Protein AF-A0A965Z737-F1 (afdb_monomer_lite)

Radius of gyration: 14.02 Å; chains: 1; bounding box: 37×22×34 Å

Secondary structure (DSSP, 8-state):
-PPPSSPPPHHHHHT---HHHHHHHHHHHHHHHS-BTTBBPPPHHHHHHHHHHHHHHHHTHHHHGGGHHHHHHHHHHHHHH-TTBTHHHHHHHHHHHHHHHHT-SSHHHHHHHHHHHHHHHHHHHHHHHHTT--

Sequence (134 aa):
MAYPQEHLNPEWIRKGINNDAVEWARSFGEFLSTQQDRKKPLTTSQIRKFFGELKRTQADVEKHLQNLPMLKAQLAYAVGRDNNTCITFFNDELSKGIDVVVSANTDLESVKYFKNFVKIVESVVAFHKFYGGK

pLDDT: mean 94.89, std 4.29, range [74.75, 98.19]

Structure (mmCIF, N/CA/C/O backbone):
data_AF-A0A965Z737-F1
#
_entry.id   AF-A0A965Z737-F1
#
loop_
_atom_site.group_PDB
_atom_site.id
_atom_site.type_symbol
_atom_site.label_atom_id
_atom_site.label_alt_id
_atom_site.label_comp_id
_atom_site.label_asym_id
_atom_site.label_entity_id
_atom_site.label_seq_id
_atom_site.pdbx_PDB_ins_code
_atom_site.Cartn_x
_atom_site.Cartn_y
_atom_site.Cartn_z
_atom_site.occupancy
_atom_site.B_iso_or_equiv
_atom_site.auth_seq_id
_atom_site.auth_comp_id
_atom_site.auth_asym_id
_atom_site.auth_atom_id
_atom_site.pdbx_PDB_model_num
ATOM 1 N N . MET A 1 1 ? -18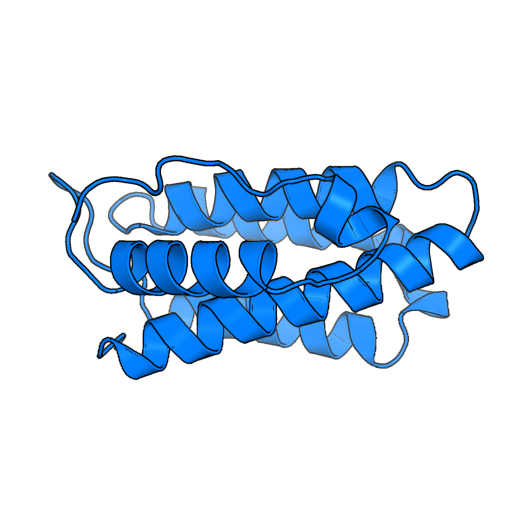.594 -1.423 8.574 1.00 75.88 1 MET A N 1
ATOM 2 C CA . MET A 1 1 ? -18.777 -1.307 7.109 1.00 75.88 1 MET A CA 1
ATOM 3 C C . MET A 1 1 ? -18.481 -2.679 6.526 1.00 75.88 1 MET A C 1
ATOM 5 O O . MET A 1 1 ? -17.644 -3.362 7.097 1.00 75.88 1 MET A O 1
ATOM 9 N N . ALA A 1 2 ? -19.155 -3.134 5.471 1.00 77.31 2 ALA A N 1
ATOM 10 C CA . ALA A 1 2 ? -18.744 -4.396 4.849 1.00 77.31 2 ALA A CA 1
ATOM 11 C C . ALA A 1 2 ? -17.363 -4.225 4.194 1.00 77.31 2 ALA A C 1
ATOM 13 O O . ALA A 1 2 ? -17.024 -3.124 3.755 1.00 77.31 2 ALA A O 1
ATOM 14 N N . TYR A 1 3 ? -16.569 -5.297 4.139 1.00 83.75 3 TYR A N 1
ATOM 15 C CA . TYR A 1 3 ? -15.359 -5.303 3.315 1.00 83.75 3 TYR A CA 1
ATOM 16 C C . TYR A 1 3 ? -15.743 -4.964 1.857 1.00 83.75 3 TYR A C 1
ATOM 18 O O . TYR A 1 3 ? -16.844 -5.346 1.438 1.00 83.75 3 TYR A O 1
ATOM 26 N N . PRO A 1 4 ? -14.904 -4.237 1.090 1.00 82.50 4 PRO A N 1
ATOM 27 C CA . PRO A 1 4 ? -15.189 -3.970 -0.318 1.00 82.50 4 PRO A CA 1
ATOM 28 C C . PRO A 1 4 ? -15.536 -5.258 -1.075 1.00 82.50 4 PRO A C 1
ATOM 30 O O . PRO A 1 4 ? -14.943 -6.301 -0.826 1.00 82.50 4 PRO A O 1
ATOM 33 N N . GLN A 1 5 ? -16.490 -5.202 -2.008 1.00 74.75 5 GLN A N 1
ATOM 34 C CA . GLN A 1 5 ? -16.893 -6.391 -2.781 1.00 74.75 5 GLN A CA 1
ATOM 35 C C . GLN A 1 5 ? -15.729 -6.986 -3.593 1.00 74.75 5 GLN A C 1
ATOM 37 O O . GLN A 1 5 ? -15.733 -8.174 -3.904 1.00 74.75 5 GLN A O 1
ATOM 42 N N . GLU A 1 6 ? -14.720 -6.166 -3.897 1.00 82.94 6 GLU A N 1
ATOM 43 C CA . GLU A 1 6 ? -13.535 -6.550 -4.653 1.00 82.94 6 GLU A CA 1
ATOM 44 C C . GLU A 1 6 ? -12.248 -6.305 -3.854 1.00 82.94 6 GLU A C 1
ATOM 46 O O . GLU A 1 6 ? -12.135 -5.357 -3.074 1.00 82.94 6 GLU A O 1
ATOM 51 N N . HIS A 1 7 ? -11.250 -7.158 -4.078 1.00 93.50 7 HIS A N 1
ATOM 52 C CA . HIS A 1 7 ? -9.875 -6.927 -3.637 1.00 93.50 7 HIS A CA 1
ATOM 53 C C . HIS A 1 7 ? -9.141 -5.999 -4.614 1.00 93.50 7 HIS A C 1
ATOM 55 O O . HIS A 1 7 ? -9.606 -5.753 -5.726 1.00 93.50 7 HIS A O 1
ATOM 61 N N . LEU A 1 8 ? -7.959 -5.524 -4.219 1.00 95.12 8 LEU A N 1
ATOM 62 C CA . LEU A 1 8 ? -7.050 -4.789 -5.088 1.00 95.12 8 LEU A CA 1
ATOM 63 C C . LEU A 1 8 ? -6.823 -5.563 -6.394 1.00 95.12 8 LEU A C 1
ATOM 65 O O . LEU A 1 8 ? -6.261 -6.661 -6.389 1.00 9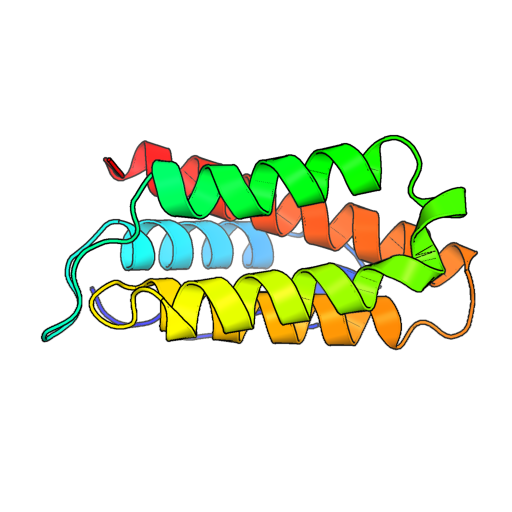5.12 8 LEU A O 1
ATOM 69 N N . ASN A 1 9 ? -7.219 -4.971 -7.519 1.00 96.81 9 ASN A N 1
ATOM 70 C CA . ASN A 1 9 ? -7.056 -5.588 -8.826 1.00 96.81 9 ASN A CA 1
ATOM 71 C C . ASN A 1 9 ? -5.628 -5.348 -9.369 1.00 96.81 9 ASN A C 1
ATOM 73 O O . ASN A 1 9 ? -5.228 -4.191 -9.553 1.00 96.81 9 ASN A O 1
ATOM 77 N N . PRO A 1 10 ? -4.857 -6.407 -9.693 1.00 97.38 10 PRO A N 1
ATOM 78 C CA . PRO A 1 10 ? -3.517 -6.283 -10.273 1.00 97.38 10 PRO A CA 1
ATOM 79 C C . PRO A 1 10 ? -3.457 -5.442 -11.553 1.00 97.38 10 PRO A C 1
ATOM 81 O O . PRO A 1 10 ? -2.439 -4.809 -11.839 1.00 97.38 10 PRO A O 1
ATOM 84 N N . GLU A 1 11 ? -4.537 -5.404 -12.331 1.00 97.62 11 GLU A N 1
ATOM 85 C CA . GLU A 1 11 ? -4.574 -4.666 -13.592 1.00 97.62 11 GLU A CA 1
ATOM 86 C C . GLU A 1 11 ? -4.488 -3.151 -13.387 1.00 97.62 11 GLU A C 1
ATOM 88 O O . GLU A 1 11 ? -3.886 -2.467 -14.215 1.00 97.62 11 GLU A O 1
ATOM 93 N N . TRP A 1 12 ? -4.973 -2.621 -12.260 1.00 97.94 12 TRP A N 1
ATOM 94 C CA . TRP A 1 12 ? -4.816 -1.199 -11.932 1.00 97.94 12 TRP A CA 1
ATOM 95 C C . TRP A 1 12 ? -3.345 -0.815 -11.731 1.00 97.94 12 TRP A C 1
ATOM 97 O O . TRP A 1 12 ? -2.935 0.305 -12.036 1.00 97.94 12 TRP A O 1
ATOM 107 N N . ILE A 1 13 ? -2.522 -1.762 -11.275 1.00 98.00 13 ILE A N 1
ATOM 108 C CA . ILE A 1 13 ? -1.074 -1.583 -11.132 1.00 98.00 13 ILE A CA 1
ATOM 109 C C . ILE A 1 13 ? -0.383 -1.730 -12.492 1.00 98.00 13 ILE A C 1
ATOM 111 O O . ILE A 1 13 ? 0.440 -0.890 -12.861 1.00 98.00 13 ILE A O 1
ATOM 115 N N . ARG A 1 14 ? -0.740 -2.754 -13.276 1.00 98.06 14 ARG A N 1
ATOM 116 C CA . ARG A 1 14 ? -0.078 -3.048 -14.561 1.00 98.06 14 ARG A CA 1
ATOM 117 C C . ARG A 1 14 ? -0.407 -2.035 -15.659 1.00 98.06 14 ARG A C 1
ATOM 119 O O . ARG A 1 14 ? 0.477 -1.565 -16.387 1.00 98.06 14 ARG A O 1
ATOM 126 N N . LYS A 1 15 ? -1.690 -1.700 -15.794 1.00 96.62 15 LYS A N 1
ATOM 127 C CA . LYS A 1 15 ? -2.229 -0.880 -16.890 1.00 96.62 15 LYS A CA 1
ATOM 128 C C . LYS A 1 15 ? -2.405 0.579 -16.490 1.00 96.62 15 LYS A C 1
ATOM 130 O O . LYS A 1 15 ? -2.142 1.450 -17.314 1.00 96.62 15 LYS A O 1
ATOM 135 N N . GLY A 1 16 ? -2.739 0.839 -15.229 1.00 94.94 16 GLY A N 1
ATOM 136 C CA . GLY A 1 16 ? -2.925 2.182 -14.688 1.00 94.94 16 GLY A CA 1
ATOM 137 C C . GLY A 1 16 ? -4.239 2.336 -13.931 1.00 94.94 16 GLY A C 1
ATOM 138 O O . GLY A 1 16 ? -5.169 1.550 -14.100 1.00 94.94 16 GLY A O 1
ATOM 139 N N . ILE A 1 17 ? -4.291 3.372 -13.094 1.00 92.81 17 ILE A N 1
ATOM 140 C CA . ILE A 1 17 ? -5.466 3.713 -12.291 1.00 92.81 17 ILE A CA 1
ATOM 141 C C . ILE A 1 17 ? -6.628 4.165 -13.192 1.00 92.81 17 ILE A C 1
ATOM 143 O O . ILE A 1 17 ? -6.432 4.952 -14.119 1.00 92.81 17 ILE A O 1
ATOM 147 N N . ASN A 1 18 ? -7.830 3.669 -12.910 1.00 95.56 18 ASN A N 1
ATOM 148 C CA . ASN A 1 18 ? -9.080 4.035 -13.575 1.00 95.56 18 ASN A CA 1
ATOM 149 C C . ASN A 1 18 ? -10.159 4.373 -12.524 1.00 95.56 18 ASN A C 1
ATOM 151 O O . ASN A 1 18 ? -9.879 4.380 -11.325 1.00 95.56 18 ASN A O 1
ATOM 155 N N . ASN A 1 19 ? -11.388 4.653 -12.964 1.00 95.94 19 ASN A N 1
ATOM 156 C CA . ASN A 1 19 ? -12.485 4.985 -12.049 1.00 95.94 19 ASN A CA 1
ATOM 157 C C . ASN A 1 19 ? -12.795 3.847 -11.064 1.00 95.94 19 ASN A C 1
ATOM 159 O O . ASN A 1 19 ? -13.029 4.127 -9.892 1.00 95.94 19 ASN A O 1
ATOM 163 N N . ASP A 1 20 ? -12.714 2.587 -11.498 1.00 96.06 20 ASP A N 1
ATOM 164 C CA . ASP A 1 20 ? -12.959 1.428 -10.628 1.00 96.06 20 ASP A CA 1
ATOM 165 C C . ASP A 1 20 ? -11.929 1.354 -9.494 1.00 96.06 20 ASP A C 1
ATOM 167 O O . ASP A 1 20 ? -12.280 1.136 -8.339 1.00 96.06 20 ASP A O 1
ATOM 171 N N . ALA A 1 21 ? -10.656 1.623 -9.798 1.00 96.69 21 ALA A N 1
ATOM 172 C CA . ALA A 1 21 ? -9.594 1.677 -8.799 1.00 96.69 21 ALA A CA 1
ATOM 173 C C . ALA A 1 21 ? -9.823 2.788 -7.761 1.00 96.69 21 ALA A C 1
ATOM 175 O O . ALA A 1 21 ? -9.547 2.598 -6.575 1.00 96.69 21 ALA A O 1
ATOM 176 N N . VAL A 1 22 ? -10.324 3.951 -8.197 1.00 97.06 22 VAL A N 1
ATOM 177 C CA . VAL A 1 22 ? -10.659 5.076 -7.308 1.00 97.06 22 VAL A CA 1
ATOM 178 C C . VAL A 1 22 ? -11.858 4.726 -6.427 1.00 97.06 22 VAL A C 1
ATOM 180 O O . VAL A 1 22 ? -11.838 5.007 -5.230 1.00 97.06 22 VAL A O 1
ATOM 183 N N . GLU A 1 23 ? -12.872 4.073 -6.987 1.00 97.31 23 GLU A N 1
ATOM 184 C CA . GLU A 1 23 ? -14.074 3.654 -6.266 1.00 97.31 23 GLU A CA 1
ATOM 185 C C . GLU A 1 23 ? -13.786 2.541 -5.247 1.00 97.31 23 GLU A C 1
ATOM 187 O O . GLU A 1 23 ? -14.258 2.575 -4.104 1.00 97.31 23 GLU A O 1
ATOM 192 N N . TRP A 1 24 ? -12.920 1.597 -5.615 1.00 97.75 24 TRP A N 1
ATOM 193 C CA . TRP A 1 24 ? -12.372 0.621 -4.683 1.00 97.75 24 TRP A CA 1
ATOM 194 C C . TRP A 1 24 ? -11.582 1.307 -3.566 1.00 97.75 24 TRP A C 1
ATOM 196 O O . TRP A 1 24 ? -11.818 1.033 -2.390 1.00 97.75 24 TRP A O 1
ATOM 206 N N . ALA A 1 25 ? -10.693 2.248 -3.906 1.00 97.94 25 ALA A N 1
ATOM 207 C CA . ALA A 1 25 ? -9.908 2.983 -2.919 1.00 97.94 25 ALA A CA 1
ATOM 208 C C . ALA A 1 25 ? -10.792 3.796 -1.960 1.00 97.94 25 ALA A C 1
ATOM 210 O O . ALA A 1 25 ? -10.469 3.898 -0.775 1.00 97.94 25 ALA A O 1
ATOM 211 N N . ARG A 1 26 ? -11.922 4.328 -2.447 1.00 97.75 26 ARG A N 1
ATOM 212 C CA . ARG A 1 26 ? -12.944 5.006 -1.641 1.00 97.75 26 ARG A CA 1
ATOM 213 C C . ARG A 1 26 ? -13.544 4.069 -0.607 1.00 97.75 26 ARG A C 1
ATOM 215 O O . ARG A 1 26 ? -13.476 4.355 0.589 1.00 97.75 26 ARG A O 1
ATOM 222 N N . SER A 1 27 ? -14.063 2.935 -1.066 1.00 97.38 27 SER A N 1
ATOM 223 C CA . SER A 1 27 ? -14.700 1.930 -0.214 1.00 97.38 27 SER A CA 1
ATOM 224 C C . SER A 1 27 ? -13.709 1.317 0.781 1.00 97.38 27 SER A C 1
ATOM 226 O O . SER A 1 27 ? -14.029 1.125 1.954 1.00 97.38 27 SER A O 1
ATOM 228 N N . PHE A 1 28 ? -12.473 1.059 0.351 1.00 97.94 28 PHE A N 1
ATOM 229 C CA . PHE A 1 28 ? -11.429 0.530 1.218 1.00 97.94 28 PHE A CA 1
ATOM 230 C C . PHE A 1 28 ? -10.939 1.566 2.239 1.00 97.94 28 PHE A C 1
ATOM 232 O O . PHE A 1 28 ? -10.764 1.236 3.410 1.00 97.94 28 PHE A O 1
ATOM 239 N N . GLY A 1 29 ? -10.781 2.832 1.843 1.00 97.56 29 GLY A N 1
ATOM 240 C CA . GLY A 1 29 ? -10.443 3.927 2.755 1.00 97.56 29 GLY A CA 1
ATOM 241 C C . GLY A 1 29 ? -11.484 4.113 3.866 1.00 97.56 29 GLY A C 1
ATOM 242 O O . GLY A 1 29 ? -11.112 4.234 5.034 1.00 97.56 29 GLY A O 1
ATOM 243 N N . GLU A 1 30 ? -12.774 4.062 3.521 1.00 97.56 30 GLU A N 1
ATOM 244 C CA . GLU A 1 30 ? -13.896 4.092 4.476 1.00 97.56 30 GLU A CA 1
ATOM 245 C C . GLU A 1 30 ? -13.906 2.872 5.409 1.00 97.56 30 GLU A C 1
ATOM 247 O O . GLU A 1 30 ? -14.080 2.978 6.628 1.00 97.56 30 GLU A O 1
ATOM 252 N N . PHE A 1 31 ? -13.678 1.684 4.850 1.00 97.31 31 PHE A N 1
ATOM 253 C CA . PHE A 1 31 ? -13.570 0.459 5.631 1.00 97.31 31 PHE A CA 1
ATOM 254 C C . PHE A 1 31 ? -12.438 0.561 6.668 1.00 97.31 31 PHE A C 1
ATOM 256 O O . PHE A 1 31 ? -12.628 0.241 7.840 1.00 97.31 31 PHE A O 1
ATOM 263 N N . LEU A 1 32 ? -11.273 1.081 6.282 1.00 97.25 32 LEU A N 1
ATOM 264 C CA . LEU A 1 32 ? -10.137 1.240 7.190 1.00 97.25 32 LEU A CA 1
ATOM 265 C C . LEU A 1 32 ? -10.344 2.334 8.249 1.00 97.25 32 LEU A C 1
ATOM 267 O O . LEU A 1 32 ? -9.686 2.289 9.292 1.00 97.25 32 LEU A O 1
ATOM 271 N N . SER A 1 33 ? -11.215 3.320 8.010 1.00 97.06 33 SER A N 1
ATOM 272 C CA . SER A 1 33 ? -11.484 4.407 8.965 1.00 97.06 33 SER A CA 1
ATOM 273 C C . SER A 1 33 ? -12.520 4.037 10.032 1.00 97.06 33 SER A C 1
ATOM 275 O O . SER A 1 33 ? -12.677 4.764 11.015 1.00 97.06 33 SER A O 1
ATOM 277 N N . THR A 1 34 ? -13.193 2.893 9.886 1.00 95.38 34 THR A N 1
ATOM 278 C CA . THR A 1 34 ? -14.250 2.430 10.792 1.00 95.38 34 THR A CA 1
ATOM 279 C C . THR A 1 34 ? -13.835 1.176 11.568 1.00 95.38 34 THR A C 1
ATOM 281 O O . THR A 1 34 ? -12.889 0.476 11.210 1.00 95.38 34 THR A O 1
ATOM 284 N N . GLN A 1 35 ? -14.493 0.918 12.704 1.00 93.44 35 GLN A N 1
ATOM 285 C CA . GLN A 1 35 ? -14.252 -0.299 13.484 1.00 93.44 35 GLN A CA 1
ATOM 286 C C . GLN A 1 35 ? -14.808 -1.511 12.726 1.00 93.44 35 GLN A C 1
ATOM 288 O O . GLN A 1 35 ? -15.939 -1.459 12.241 1.00 93.44 35 GLN A O 1
ATOM 293 N N . GLN A 1 36 ? -14.034 -2.597 12.677 1.00 93.06 36 GLN A N 1
ATOM 294 C CA . GLN A 1 36 ? -14.424 -3.861 12.046 1.00 93.06 36 GLN A CA 1
ATOM 295 C C . GLN A 1 36 ? -14.363 -4.977 13.080 1.00 93.06 36 GLN A C 1
ATOM 297 O O . GLN A 1 36 ? -13.283 -5.302 13.569 1.00 93.06 36 GLN A O 1
ATOM 302 N N . ASP A 1 37 ? -15.505 -5.554 13.443 1.00 88.44 37 ASP A N 1
ATOM 303 C CA . ASP A 1 37 ? -15.615 -6.551 14.513 1.00 88.44 37 ASP A CA 1
ATOM 304 C C . ASP A 1 37 ? -14.875 -6.112 15.797 1.00 88.44 37 ASP A C 1
ATOM 306 O O . ASP A 1 37 ? -15.254 -5.143 16.463 1.00 88.44 37 ASP A O 1
ATOM 310 N N . ARG A 1 38 ? -13.784 -6.818 16.133 1.00 90.62 38 ARG A N 1
ATOM 311 C CA . ARG A 1 38 ? -12.904 -6.564 17.285 1.00 90.62 38 ARG A CA 1
ATOM 312 C C . ARG A 1 38 ? -11.672 -5.714 16.942 1.00 90.62 38 ARG A C 1
ATOM 314 O O . ARG A 1 38 ? -10.857 -5.452 17.823 1.00 90.62 38 ARG A O 1
ATOM 321 N N . LYS A 1 39 ? -11.510 -5.302 15.682 1.00 94.06 39 LYS A N 1
ATOM 322 C CA . LYS A 1 39 ? -10.389 -4.491 15.193 1.00 94.06 39 LYS A CA 1
ATOM 323 C C . LYS A 1 39 ? -10.753 -3.014 15.177 1.00 94.06 39 LYS A C 1
ATOM 325 O O . LYS A 1 39 ? -11.730 -2.593 14.561 1.00 94.06 39 LYS A O 1
ATOM 330 N N . LYS A 1 40 ? -9.915 -2.212 15.824 1.00 96.50 40 LYS A N 1
ATOM 331 C CA . LYS A 1 40 ? -10.012 -0.751 15.824 1.00 96.50 40 LYS A CA 1
ATOM 332 C C . LYS A 1 40 ? -9.737 -0.183 14.422 1.00 96.50 40 LYS A C 1
ATOM 334 O O . LYS A 1 40 ? -9.020 -0.825 13.646 1.00 96.50 40 LYS A O 1
ATOM 339 N N . PRO A 1 41 ? -10.238 1.024 14.107 1.00 97.12 41 PRO A N 1
ATOM 340 C CA . PRO A 1 41 ? -9.856 1.740 12.895 1.00 97.12 41 PRO A CA 1
ATOM 341 C C . PRO A 1 41 ? -8.340 1.811 12.711 1.00 97.12 41 PRO A C 1
ATOM 343 O O . PRO A 1 41 ? -7.583 1.875 13.685 1.00 97.12 41 PRO A O 1
ATOM 346 N N . LEU A 1 42 ? -7.900 1.826 11.458 1.00 96.69 42 LEU A N 1
ATOM 347 C CA . LEU A 1 42 ? -6.509 2.090 11.125 1.00 96.69 42 LEU A CA 1
ATOM 348 C C . LEU A 1 42 ? -6.179 3.549 11.456 1.00 96.69 42 LEU A C 1
ATOM 350 O O . LEU A 1 42 ? -6.904 4.456 11.046 1.00 96.69 42 LEU A O 1
ATOM 354 N N . THR A 1 43 ? -5.083 3.779 12.177 1.00 96.31 43 THR A N 1
ATOM 355 C CA . THR A 1 43 ? -4.714 5.139 12.588 1.00 96.31 43 THR A CA 1
ATOM 356 C C . THR A 1 43 ? -3.895 5.872 11.525 1.00 96.31 43 THR A C 1
ATOM 358 O O . THR A 1 43 ? -3.101 5.259 10.803 1.00 96.31 43 THR A O 1
ATOM 361 N N . THR A 1 44 ? -3.965 7.208 11.501 1.00 94.69 44 THR A N 1
ATOM 362 C CA . THR A 1 44 ? -3.101 8.047 10.646 1.00 94.69 44 THR A CA 1
ATOM 363 C C . THR A 1 44 ? -1.628 7.759 10.916 1.00 94.69 44 THR A C 1
ATOM 365 O O . THR A 1 44 ? -0.805 7.768 10.005 1.00 94.69 44 THR A O 1
ATOM 368 N N . SER A 1 45 ? -1.268 7.476 12.172 1.00 93.75 45 SER A N 1
ATOM 369 C CA . SER A 1 45 ? 0.116 7.185 12.546 1.00 93.75 45 SER A CA 1
ATOM 370 C C . SER A 1 45 ? 0.651 5.903 11.896 1.00 93.75 45 SER A C 1
ATOM 372 O O . SER A 1 45 ? 1.812 5.873 11.485 1.00 93.75 45 SER A O 1
ATOM 374 N N . GLN A 1 46 ? -0.188 4.870 11.770 1.00 95.12 46 GLN A N 1
ATOM 375 C CA . GLN A 1 46 ? 0.158 3.606 11.121 1.00 95.12 46 GLN A CA 1
ATOM 376 C C . GLN A 1 46 ? 0.281 3.793 9.609 1.00 95.12 46 GLN A C 1
ATOM 378 O O . GLN A 1 46 ? 1.295 3.401 9.033 1.00 95.12 46 GLN A O 1
ATOM 383 N N . ILE A 1 47 ? -0.685 4.482 8.994 1.00 95.19 47 ILE A N 1
ATOM 384 C CA . ILE A 1 47 ? -0.656 4.810 7.563 1.00 95.19 47 ILE A CA 1
ATOM 385 C C . ILE A 1 47 ? 0.584 5.636 7.224 1.00 95.19 47 ILE A C 1
ATOM 387 O O . ILE A 1 47 ? 1.334 5.282 6.320 1.00 95.19 47 ILE 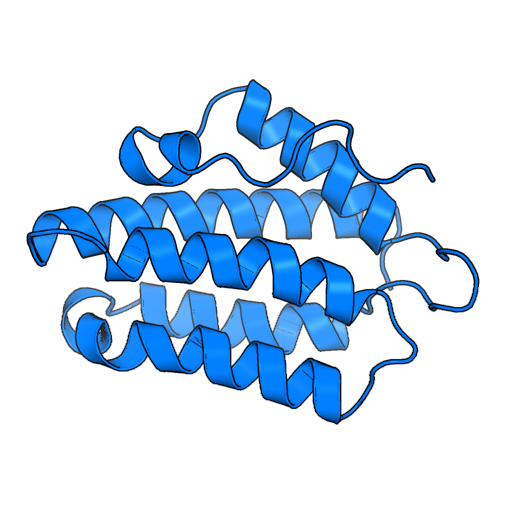A O 1
ATOM 391 N N . ARG A 1 48 ? 0.847 6.712 7.977 1.00 93.00 48 ARG A N 1
ATOM 392 C CA . ARG A 1 48 ? 1.958 7.640 7.726 1.00 93.00 48 ARG A CA 1
ATOM 393 C C . ARG A 1 48 ? 3.318 6.948 7.745 1.00 93.00 48 ARG A C 1
ATOM 395 O O . ARG A 1 48 ? 4.188 7.343 6.976 1.00 93.00 48 ARG A O 1
ATOM 402 N N . LYS A 1 49 ? 3.518 5.944 8.606 1.00 94.25 49 LYS A N 1
ATOM 403 C CA . LYS A 1 49 ? 4.780 5.188 8.654 1.00 94.25 49 LYS A CA 1
ATOM 404 C C . LYS A 1 49 ? 5.052 4.495 7.322 1.00 94.25 49 LYS A C 1
ATOM 406 O O . LYS A 1 49 ? 6.097 4.735 6.730 1.00 94.25 49 LYS A O 1
ATOM 411 N N . PHE A 1 50 ? 4.095 3.708 6.833 1.00 96.06 50 PHE A N 1
ATOM 412 C CA . PHE A 1 50 ? 4.228 3.028 5.546 1.00 96.06 50 PHE A CA 1
ATOM 413 C C . PHE A 1 50 ? 4.252 4.021 4.377 1.00 96.06 50 PHE A C 1
ATOM 415 O O . PHE A 1 50 ? 5.159 3.994 3.551 1.00 96.06 50 PHE A O 1
ATOM 422 N N . PHE A 1 51 ? 3.296 4.949 4.337 1.00 95.81 51 PHE A N 1
ATOM 423 C CA . PHE A 1 51 ? 3.172 5.921 3.255 1.00 95.81 51 PHE A CA 1
ATOM 424 C C . PHE A 1 51 ? 4.416 6.815 3.129 1.00 95.81 51 PHE A C 1
ATOM 426 O O . PHE A 1 51 ? 4.860 7.111 2.025 1.00 95.81 51 PHE A O 1
ATOM 433 N N . GLY A 1 52 ? 5.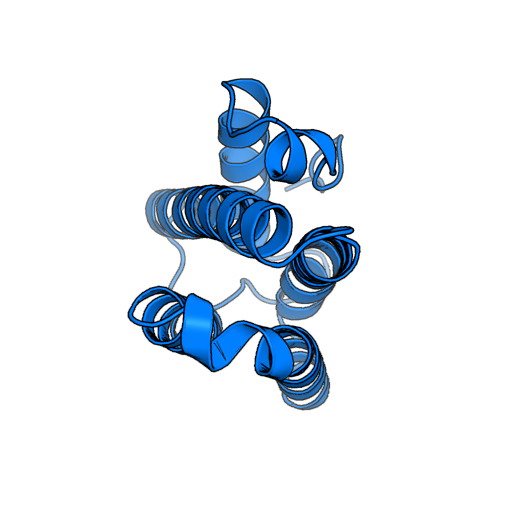045 7.196 4.244 1.00 94.81 52 GLY A N 1
ATOM 434 C CA . GLY A 1 52 ? 6.291 7.961 4.229 1.00 94.81 52 GLY A CA 1
ATOM 435 C C . GLY A 1 52 ? 7.490 7.190 3.662 1.00 94.81 52 GLY A C 1
ATOM 436 O O . GLY A 1 52 ? 8.329 7.788 2.992 1.00 94.81 52 GLY A O 1
ATOM 437 N N . GLU A 1 53 ? 7.595 5.882 3.914 1.00 94.31 53 GLU A N 1
ATOM 438 C CA . GLU A 1 53 ? 8.609 5.017 3.278 1.00 94.31 53 GLU A CA 1
ATOM 439 C C . GLU A 1 53 ? 8.318 4.827 1.785 1.00 94.31 53 GLU A C 1
ATOM 441 O O . GLU A 1 53 ? 9.215 4.938 0.946 1.00 94.31 53 GLU A O 1
ATOM 446 N N . LEU A 1 54 ? 7.042 4.641 1.436 1.00 95.75 54 LEU A N 1
ATOM 447 C CA . LEU A 1 54 ? 6.586 4.523 0.055 1.00 95.75 54 LEU A CA 1
ATOM 448 C C . LEU A 1 54 ? 6.956 5.769 -0.770 1.00 95.75 54 LEU A C 1
ATOM 450 O O . LEU A 1 54 ? 7.519 5.650 -1.857 1.00 95.75 54 LEU A O 1
ATOM 454 N N . LYS A 1 55 ? 6.705 6.974 -0.240 1.00 95.06 55 LYS A N 1
ATOM 455 C CA . LYS A 1 55 ? 7.049 8.245 -0.904 1.00 95.06 55 LYS A CA 1
ATOM 456 C C . LYS A 1 55 ? 8.556 8.488 -0.989 1.00 95.06 55 LYS A C 1
ATOM 458 O O . LYS A 1 55 ? 9.014 9.017 -1.997 1.00 95.06 55 LYS A O 1
ATOM 463 N N . ARG A 1 56 ? 9.336 8.079 0.019 1.00 93.38 56 ARG A N 1
ATOM 464 C CA . ARG A 1 56 ? 10.809 8.119 -0.051 1.00 93.38 56 ARG A CA 1
ATOM 465 C C . ARG A 1 56 ? 11.342 7.209 -1.149 1.00 93.38 56 ARG A C 1
ATOM 467 O O . ARG A 1 56 ? 12.158 7.644 -1.950 1.00 93.38 56 ARG A O 1
ATOM 474 N N . THR A 1 57 ? 10.810 5.994 -1.233 1.00 92.81 57 THR A N 1
ATOM 475 C CA . THR A 1 57 ? 11.147 5.046 -2.301 1.00 92.81 57 THR A CA 1
ATOM 476 C C . THR A 1 57 ? 10.777 5.609 -3.675 1.00 92.81 57 THR A C 1
ATOM 478 O O . THR A 1 57 ? 11.546 5.477 -4.616 1.00 92.81 57 THR A O 1
ATOM 481 N N . GLN A 1 58 ? 9.642 6.309 -3.794 1.00 92.62 58 GLN A N 1
ATOM 482 C CA . GLN A 1 58 ? 9.227 6.958 -5.042 1.00 92.62 58 GLN A CA 1
ATOM 483 C C . GLN A 1 58 ? 10.186 8.051 -5.523 1.00 92.62 58 GLN A C 1
ATOM 485 O O . GLN A 1 58 ? 10.315 8.229 -6.734 1.00 92.62 58 GLN A O 1
ATOM 490 N N . ALA A 1 59 ? 10.836 8.777 -4.610 1.00 92.12 59 ALA A N 1
ATOM 491 C CA . ALA A 1 59 ? 11.731 9.877 -4.963 1.00 92.12 59 ALA A CA 1
ATOM 492 C C . ALA A 1 59 ? 12.940 9.419 -5.799 1.00 92.12 59 ALA A C 1
ATOM 494 O O . ALA A 1 59 ? 13.412 10.182 -6.635 1.00 92.12 59 ALA A O 1
ATOM 495 N N . ASP A 1 60 ? 13.400 8.179 -5.605 1.00 91.25 60 ASP A N 1
ATOM 496 C CA . ASP A 1 60 ? 14.511 7.582 -6.354 1.00 91.25 60 ASP A CA 1
ATOM 497 C C . ASP A 1 60 ? 14.233 6.095 -6.644 1.00 91.25 60 ASP A C 1
ATOM 499 O O . ASP A 1 60 ? 14.986 5.192 -6.277 1.00 91.25 60 ASP A O 1
ATOM 503 N N . VAL A 1 61 ? 13.069 5.826 -7.249 1.00 90.38 61 VAL A N 1
ATOM 504 C CA . VAL A 1 61 ? 12.563 4.455 -7.442 1.00 90.38 61 VAL A CA 1
ATOM 505 C C . VAL A 1 61 ? 13.523 3.582 -8.247 1.00 90.38 61 VAL A C 1
ATOM 507 O O . VAL A 1 61 ? 13.681 2.412 -7.917 1.00 90.38 61 VAL A O 1
ATOM 510 N N . GLU A 1 62 ? 14.209 4.145 -9.242 1.00 88.50 62 GLU A N 1
ATOM 511 C CA . GLU A 1 62 ? 15.162 3.422 -10.093 1.00 88.50 62 GLU A CA 1
ATOM 512 C C . GLU A 1 62 ? 16.328 2.843 -9.279 1.00 88.50 62 GLU A C 1
ATOM 514 O O . GLU A 1 62 ? 16.716 1.696 -9.488 1.00 88.50 62 GLU A O 1
ATOM 519 N N . LYS A 1 63 ? 16.830 3.577 -8.276 1.00 88.25 63 LYS A N 1
ATOM 520 C CA . LYS A 1 63 ? 17.888 3.083 -7.378 1.00 88.25 63 LYS A CA 1
ATOM 521 C C . LYS A 1 63 ? 17.378 2.161 -6.275 1.00 88.25 63 LYS A C 1
ATOM 523 O O . LYS A 1 63 ? 18.174 1.492 -5.617 1.00 88.25 63 LYS A O 1
ATOM 528 N N . HIS A 1 64 ? 16.070 2.129 -6.043 1.00 88.00 64 HIS A N 1
ATOM 529 C CA . HIS A 1 64 ? 15.456 1.405 -4.932 1.00 88.00 64 HIS A CA 1
ATOM 530 C C . HIS A 1 64 ? 14.584 0.220 -5.359 1.00 88.00 64 HIS A C 1
ATOM 532 O O . HIS A 1 64 ? 13.933 -0.377 -4.503 1.00 88.00 64 HIS A O 1
ATOM 538 N N . LEU A 1 65 ? 14.619 -0.185 -6.634 1.00 87.75 65 LEU A N 1
ATOM 539 C CA . LEU A 1 65 ? 13.869 -1.343 -7.141 1.00 87.75 65 LEU A CA 1
ATOM 540 C C . LEU A 1 65 ? 14.126 -2.622 -6.330 1.00 87.75 65 LEU A C 1
ATOM 542 O O . LEU A 1 65 ? 13.189 -3.312 -5.935 1.00 87.75 65 LEU A O 1
ATOM 546 N N . GLN A 1 66 ? 15.389 -2.884 -5.987 1.00 87.38 66 GLN A N 1
ATOM 547 C CA . GLN A 1 66 ? 15.793 -4.051 -5.190 1.00 87.38 66 GLN A CA 1
ATOM 548 C C . GLN A 1 66 ? 15.242 -4.022 -3.753 1.00 87.38 66 GLN A C 1
ATOM 550 O O . GLN A 1 66 ? 15.134 -5.057 -3.100 1.00 87.38 66 GLN A O 1
ATOM 555 N N . ASN A 1 67 ? 14.857 -2.842 -3.260 1.00 89.12 67 ASN A N 1
ATOM 556 C CA . ASN A 1 67 ? 14.348 -2.650 -1.905 1.00 89.12 67 ASN A CA 1
ATOM 557 C C . ASN A 1 67 ? 12.817 -2.705 -1.836 1.00 89.12 67 ASN A C 1
ATOM 559 O O . ASN A 1 67 ? 12.266 -2.694 -0.738 1.00 89.12 67 ASN A O 1
ATOM 563 N N . LEU A 1 68 ? 12.109 -2.793 -2.967 1.00 92.31 68 LEU A N 1
ATOM 564 C CA . LEU A 1 68 ? 10.645 -2.870 -2.986 1.00 92.31 68 LEU A CA 1
ATOM 565 C C . LEU A 1 68 ? 10.070 -4.023 -2.140 1.00 92.31 68 LEU A C 1
ATOM 567 O O . LEU A 1 68 ? 9.087 -3.781 -1.434 1.00 92.31 68 LEU A O 1
ATOM 571 N N . PRO A 1 69 ? 10.685 -5.226 -2.082 1.00 94.56 69 PRO A N 1
ATOM 572 C CA . PRO A 1 69 ? 10.241 -6.280 -1.167 1.00 94.56 69 PRO A CA 1
ATOM 573 C C . PRO A 1 69 ? 10.267 -5.875 0.318 1.00 94.56 69 PRO A C 1
ATOM 575 O O . PRO A 1 69 ? 9.503 -6.415 1.119 1.00 94.56 69 PRO A O 1
ATOM 578 N N . MET A 1 70 ? 11.093 -4.897 0.713 1.00 95.25 70 MET A N 1
ATOM 579 C CA . MET A 1 70 ? 11.153 -4.419 2.101 1.00 95.25 70 MET A CA 1
ATOM 580 C C . MET A 1 70 ? 9.884 -3.680 2.524 1.00 95.25 70 MET A C 1
ATOM 582 O O . MET A 1 70 ? 9.523 -3.734 3.698 1.00 95.25 70 MET A O 1
ATOM 586 N N . LEU A 1 71 ? 9.156 -3.062 1.590 1.00 96.19 71 LEU A N 1
ATOM 587 C CA . LEU A 1 71 ? 7.859 -2.441 1.880 1.00 96.19 71 LEU A CA 1
ATOM 588 C C . LEU A 1 71 ? 6.858 -3.480 2.416 1.00 96.19 71 LEU A C 1
ATOM 590 O O . LEU A 1 71 ? 6.097 -3.197 3.342 1.00 96.19 71 LEU A O 1
ATOM 594 N N . LYS A 1 72 ? 6.906 -4.713 1.892 1.00 95.62 72 LYS A N 1
ATOM 595 C CA . LYS A 1 72 ? 6.070 -5.830 2.355 1.00 95.62 72 LYS A CA 1
ATOM 596 C C . LYS A 1 72 ? 6.488 -6.291 3.751 1.00 95.62 72 LYS A C 1
ATOM 598 O O . LYS A 1 72 ? 5.641 -6.467 4.623 1.00 95.62 72 LYS A O 1
ATOM 603 N N . ALA A 1 73 ? 7.794 -6.410 4.000 1.00 96.56 73 ALA A N 1
ATOM 604 C CA . ALA A 1 73 ? 8.316 -6.744 5.327 1.00 96.56 73 ALA A CA 1
ATOM 605 C C . ALA A 1 73 ? 7.933 -5.694 6.391 1.00 96.56 73 ALA A C 1
ATOM 607 O O . ALA A 1 73 ? 7.591 -6.046 7.520 1.00 96.56 73 ALA A O 1
ATOM 608 N N . GLN A 1 74 ? 7.926 -4.407 6.031 1.00 95.88 74 GLN A N 1
ATOM 609 C CA . GLN A 1 74 ? 7.493 -3.320 6.915 1.00 95.88 74 GLN A CA 1
ATOM 610 C C . GLN A 1 74 ? 6.011 -3.430 7.300 1.00 95.88 74 GLN A C 1
ATOM 612 O O . GLN A 1 74 ? 5.674 -3.230 8.470 1.00 95.88 74 GLN A O 1
ATOM 617 N N . LEU A 1 75 ? 5.133 -3.770 6.349 1.00 97.12 75 LEU A N 1
ATOM 618 C CA . LEU A 1 75 ? 3.714 -4.013 6.627 1.00 97.12 75 LEU A CA 1
ATOM 619 C C . LEU A 1 75 ? 3.529 -5.219 7.557 1.00 97.12 75 LEU A C 1
ATOM 621 O O . LEU A 1 75 ? 2.828 -5.107 8.565 1.00 97.12 75 LEU A O 1
ATOM 625 N N . ALA A 1 76 ? 4.231 -6.323 7.290 1.00 97.44 76 ALA A N 1
ATOM 626 C CA . ALA A 1 76 ? 4.189 -7.520 8.128 1.00 97.44 76 ALA A CA 1
ATOM 627 C C . ALA A 1 76 ? 4.652 -7.235 9.569 1.00 97.44 76 ALA A C 1
ATOM 629 O O . ALA A 1 76 ? 4.001 -7.648 10.531 1.00 97.44 76 ALA A O 1
ATOM 630 N N . TYR A 1 77 ? 5.732 -6.466 9.739 1.00 97.12 77 TYR A N 1
ATOM 631 C CA . TYR A 1 77 ? 6.188 -6.027 11.058 1.00 97.12 77 TYR A CA 1
ATOM 632 C C . TYR A 1 77 ? 5.145 -5.153 11.766 1.00 97.12 77 TYR A C 1
ATOM 634 O O . TYR A 1 77 ? 4.892 -5.323 12.960 1.00 97.12 77 TYR A O 1
ATOM 642 N N . ALA A 1 78 ? 4.507 -4.230 11.042 1.00 95.81 78 ALA A N 1
ATOM 643 C CA . ALA A 1 78 ? 3.484 -3.363 11.613 1.00 95.81 78 ALA A CA 1
ATOM 644 C C . ALA A 1 78 ? 2.256 -4.160 12.092 1.00 95.81 78 ALA A C 1
ATOM 646 O O . ALA A 1 78 ? 1.736 -3.873 13.171 1.00 95.81 78 ALA A O 1
ATOM 647 N N . VAL A 1 79 ? 1.859 -5.200 11.349 1.00 96.75 79 VAL A N 1
ATOM 648 C CA . VAL A 1 79 ? 0.833 -6.167 11.769 1.00 96.75 79 VAL A CA 1
ATOM 649 C C . VAL A 1 79 ? 1.262 -6.933 13.018 1.00 96.75 79 VAL A C 1
ATOM 651 O O . VAL A 1 79 ? 0.496 -7.000 13.975 1.00 96.75 79 VAL A O 1
ATOM 654 N N . GLY A 1 80 ? 2.478 -7.486 13.038 1.00 96.69 80 GLY A N 1
ATOM 655 C CA . GLY A 1 80 ? 2.989 -8.239 14.188 1.00 96.69 80 GLY A CA 1
ATOM 656 C C . GLY A 1 80 ? 3.097 -7.394 15.461 1.00 96.69 80 GLY A C 1
ATOM 657 O O . GLY A 1 80 ? 2.921 -7.905 16.564 1.00 96.69 80 GLY A O 1
ATOM 658 N N . ARG A 1 81 ? 3.337 -6.087 15.312 1.00 95.62 81 ARG A N 1
ATOM 659 C CA . ARG A 1 81 ? 3.399 -5.133 16.424 1.00 95.62 81 ARG A CA 1
ATOM 660 C C . ARG A 1 81 ? 2.020 -4.724 16.951 1.00 95.62 81 ARG A C 1
ATOM 662 O O . ARG A 1 81 ? 1.898 -4.470 18.146 1.00 95.62 81 ARG A O 1
ATOM 669 N N . ASP A 1 82 ? 1.018 -4.590 16.084 1.00 91.88 82 ASP A N 1
ATOM 670 C CA . ASP A 1 82 ? -0.331 -4.146 16.458 1.00 91.88 82 ASP A CA 1
ATOM 671 C C . ASP A 1 82 ? -1.413 -4.791 15.581 1.00 91.88 82 ASP A C 1
ATOM 673 O O . ASP A 1 82 ? -1.937 -4.195 14.641 1.00 91.88 82 ASP A O 1
ATOM 677 N N . ASN A 1 83 ? -1.799 -6.017 15.920 1.00 91.81 83 ASN A N 1
ATOM 678 C CA . ASN A 1 83 ? -2.821 -6.772 15.192 1.00 91.81 83 ASN A CA 1
ATOM 679 C C . ASN A 1 83 ? -4.272 -6.433 15.605 1.00 91.81 83 ASN A C 1
ATOM 681 O O . ASN A 1 83 ? -5.217 -6.989 15.031 1.00 91.81 83 ASN A O 1
ATOM 685 N N . ASN A 1 84 ? -4.464 -5.506 16.553 1.00 94.62 84 ASN A N 1
ATOM 686 C CA . ASN A 1 84 ? -5.772 -5.107 17.090 1.00 94.62 84 ASN A CA 1
ATOM 687 C C . ASN A 1 84 ? -6.446 -3.990 16.283 1.00 94.62 84 ASN A C 1
ATOM 689 O O . ASN A 1 84 ? -7.529 -3.524 16.640 1.00 94.62 84 ASN A O 1
ATOM 693 N N . THR A 1 85 ? -5.814 -3.545 15.202 1.00 96.19 85 THR A N 1
ATOM 694 C CA . THR A 1 85 ? -6.340 -2.528 14.288 1.00 96.19 85 THR A CA 1
ATOM 695 C C . THR A 1 85 ? -6.624 -3.131 12.914 1.00 96.19 85 THR A C 1
ATOM 697 O O . THR A 1 85 ? -6.257 -4.274 12.620 1.00 96.19 85 THR A O 1
ATOM 700 N N . CYS A 1 86 ? -7.239 -2.345 12.033 1.00 96.44 86 CYS A N 1
ATOM 701 C CA . CYS A 1 86 ? -7.454 -2.708 10.633 1.00 96.44 86 CYS A CA 1
ATOM 702 C C . CYS A 1 86 ? -6.158 -2.766 9.798 1.00 96.44 86 CYS A C 1
ATOM 704 O O . CYS A 1 86 ? -6.221 -2.970 8.587 1.00 96.44 86 CYS A O 1
ATOM 706 N N . ILE A 1 87 ? -4.976 -2.645 10.420 1.00 96.88 87 ILE A N 1
ATOM 707 C CA . ILE A 1 87 ? -3.682 -2.760 9.736 1.00 96.88 87 ILE A CA 1
ATOM 708 C C . ILE A 1 87 ? -3.472 -4.119 9.067 1.00 96.88 87 ILE A C 1
ATOM 710 O O . ILE A 1 87 ? -2.747 -4.192 8.083 1.00 96.88 87 ILE A O 1
ATOM 714 N N . THR A 1 88 ? -4.135 -5.177 9.544 1.00 95.81 88 THR A N 1
ATOM 715 C CA . THR A 1 88 ? -4.118 -6.484 8.870 1.00 95.81 88 THR A CA 1
ATOM 716 C C . THR A 1 88 ? -4.718 -6.397 7.474 1.00 95.81 88 THR A C 1
ATOM 718 O O . THR A 1 88 ? -4.071 -6.797 6.520 1.00 95.81 88 THR A O 1
ATOM 721 N N . PHE A 1 89 ? -5.887 -5.770 7.325 1.00 96.81 89 PHE A N 1
ATOM 722 C CA . PHE A 1 89 ? -6.526 -5.619 6.016 1.00 96.81 89 PHE A CA 1
ATOM 723 C C . PHE A 1 89 ? -5.708 -4.716 5.090 1.00 96.81 89 PHE A C 1
ATOM 725 O O . PHE A 1 89 ? -5.554 -5.008 3.908 1.00 96.81 89 PHE A O 1
ATOM 732 N N . PHE A 1 90 ? -5.138 -3.641 5.642 1.00 97.19 90 PHE A N 1
ATOM 733 C CA . PHE A 1 90 ? -4.225 -2.762 4.912 1.00 97.19 90 PHE A CA 1
ATOM 734 C C . PHE A 1 90 ? -2.989 -3.516 4.406 1.00 97.19 90 PHE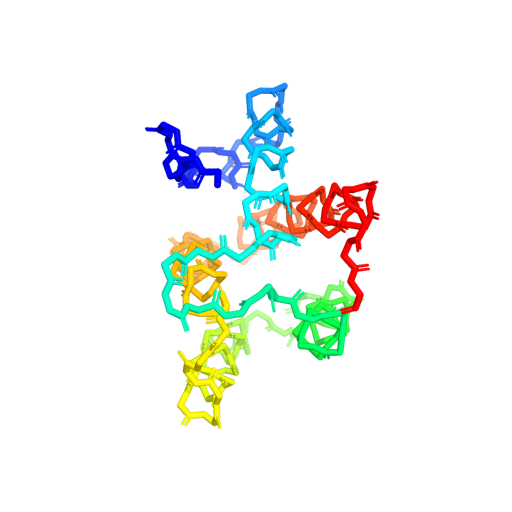 A C 1
ATOM 736 O O . PHE A 1 90 ? -2.618 -3.381 3.244 1.00 97.19 90 PHE A O 1
ATOM 743 N N . ASN A 1 91 ? -2.381 -4.347 5.256 1.00 97.19 91 ASN A N 1
ATOM 744 C CA . ASN A 1 91 ? -1.276 -5.219 4.878 1.00 97.19 91 ASN A CA 1
ATOM 745 C C . ASN A 1 91 ? -1.671 -6.204 3.776 1.00 97.19 91 ASN A C 1
ATOM 747 O O . ASN A 1 91 ? -0.905 -6.365 2.830 1.00 97.19 91 ASN A O 1
ATOM 751 N N . ASP A 1 92 ? -2.829 -6.851 3.891 1.00 96.50 92 ASP A N 1
ATOM 752 C CA . ASP A 1 92 ? -3.245 -7.907 2.967 1.00 96.50 92 ASP A CA 1
ATOM 753 C C . ASP A 1 92 ? -3.401 -7.371 1.542 1.00 96.50 92 ASP A C 1
ATOM 755 O O . ASP A 1 92 ? -2.908 -7.980 0.593 1.00 96.50 92 ASP A O 1
ATOM 759 N N . GLU A 1 93 ? -4.010 -6.195 1.385 1.00 97.94 93 GLU A N 1
ATOM 760 C CA . GLU A 1 93 ? -4.188 -5.576 0.070 1.00 97.94 93 GLU A CA 1
ATOM 761 C C . GLU A 1 93 ? -2.892 -4.976 -0.475 1.00 97.94 93 GLU A C 1
ATOM 763 O O . GLU A 1 93 ? -2.527 -5.207 -1.628 1.00 97.94 93 GLU A O 1
ATOM 768 N N . LEU A 1 94 ? -2.137 -4.249 0.348 1.00 97.75 94 LEU A N 1
ATOM 769 C CA . LEU A 1 94 ? -0.912 -3.611 -0.129 1.00 97.75 94 LEU A CA 1
ATOM 770 C C . LEU A 1 94 ? 0.217 -4.599 -0.403 1.00 97.75 94 LEU A C 1
ATOM 772 O O . LEU A 1 94 ? 1.000 -4.368 -1.321 1.00 97.75 94 LEU A O 1
ATOM 776 N N . SER A 1 95 ? 0.284 -5.710 0.331 1.00 97.62 95 SER A N 1
ATOM 777 C CA . SER A 1 95 ? 1.244 -6.781 0.052 1.00 97.62 95 SER A CA 1
ATOM 778 C C . SER A 1 95 ? 1.003 -7.396 -1.322 1.00 97.62 95 SER A C 1
ATOM 780 O O . SER A 1 95 ? 1.962 -7.567 -2.070 1.00 97.62 95 SER A O 1
ATOM 782 N N . LYS A 1 96 ? -0.263 -7.645 -1.694 1.00 97.31 96 LYS A N 1
ATOM 783 C CA . LYS A 1 96 ? -0.621 -8.090 -3.053 1.00 97.31 96 LYS A CA 1
ATOM 784 C C . LYS A 1 96 ? -0.168 -7.067 -4.090 1.00 97.31 96 LYS A C 1
ATOM 786 O O . LYS A 1 96 ? 0.398 -7.437 -5.112 1.00 97.31 96 LYS A O 1
ATOM 791 N N . GLY A 1 97 ? -0.372 -5.778 -3.815 1.00 97.62 97 GLY A N 1
ATOM 792 C CA . GLY A 1 97 ? 0.075 -4.711 -4.707 1.00 97.62 97 GLY A CA 1
ATOM 793 C C . GLY A 1 97 ? 1.591 -4.692 -4.907 1.00 97.62 97 GLY A C 1
ATOM 794 O O . GLY A 1 97 ? 2.060 -4.613 -6.040 1.00 97.62 97 GLY A O 1
ATOM 795 N N . ILE A 1 98 ? 2.359 -4.841 -3.826 1.00 97.56 98 ILE A N 1
ATOM 796 C CA . ILE A 1 98 ? 3.825 -4.931 -3.877 1.00 97.56 98 ILE A CA 1
ATOM 797 C C . ILE A 1 98 ? 4.268 -6.165 -4.667 1.00 97.56 98 ILE A C 1
ATOM 799 O O . ILE A 1 98 ? 5.164 -6.049 -5.500 1.00 97.56 98 ILE A O 1
ATOM 803 N N . ASP A 1 99 ? 3.619 -7.316 -4.473 1.00 97.88 99 ASP A N 1
ATOM 804 C CA . ASP A 1 99 ? 3.928 -8.537 -5.225 1.00 97.88 99 ASP A CA 1
ATOM 805 C C . ASP A 1 99 ? 3.732 -8.330 -6.737 1.00 97.88 99 ASP A C 1
ATOM 807 O O . ASP A 1 99 ? 4.566 -8.762 -7.533 1.00 97.88 99 ASP A O 1
ATOM 811 N N . VAL A 1 100 ? 2.691 -7.594 -7.150 1.00 98.00 100 VAL A N 1
ATOM 812 C CA . VAL A 1 100 ? 2.485 -7.241 -8.566 1.00 98.00 100 VAL A CA 1
ATOM 813 C C . VAL A 1 100 ? 3.618 -6.360 -9.089 1.00 98.00 100 VAL A C 1
ATOM 815 O O . VAL A 1 100 ? 4.113 -6.608 -10.188 1.00 98.00 100 VAL A O 1
ATOM 818 N N . VAL A 1 101 ? 4.063 -5.363 -8.319 1.00 97.31 101 VAL A N 1
ATOM 819 C CA . VAL A 1 101 ? 5.187 -4.497 -8.715 1.00 97.31 101 VAL A CA 1
ATOM 820 C C . VAL A 1 101 ? 6.478 -5.304 -8.879 1.00 97.31 101 VAL A C 1
ATOM 822 O O . VAL A 1 101 ? 7.165 -5.164 -9.887 1.00 97.31 101 VAL A O 1
ATOM 825 N N . VAL A 1 102 ? 6.790 -6.173 -7.915 1.00 95.88 102 VAL A N 1
ATOM 826 C CA . VAL A 1 102 ? 8.010 -6.999 -7.921 1.00 95.88 102 VAL A CA 1
ATOM 827 C C . VAL A 1 102 ? 7.969 -8.069 -9.019 1.00 95.88 102 VAL A C 1
ATOM 829 O O . VAL A 1 102 ? 9.017 -8.473 -9.508 1.00 95.88 102 VAL A O 1
ATOM 832 N N . SER A 1 103 ? 6.779 -8.490 -9.460 1.00 96.50 103 SER A N 1
ATOM 833 C CA . SER A 1 103 ? 6.610 -9.460 -10.554 1.00 96.50 103 SER A CA 1
ATOM 834 C C . SER A 1 103 ? 6.882 -8.912 -11.964 1.00 96.50 103 SER A C 1
ATOM 836 O O . SER A 1 103 ? 6.743 -9.654 -12.935 1.00 96.50 103 SER A O 1
ATOM 838 N N . ALA A 1 104 ? 7.215 -7.625 -12.105 1.00 96.88 104 ALA A N 1
ATOM 839 C CA . ALA A 1 104 ? 7.535 -7.020 -13.395 1.00 96.88 104 ALA A CA 1
ATOM 840 C C . ALA A 1 104 ? 8.731 -7.711 -14.077 1.00 96.88 104 ALA A C 1
ATOM 842 O O . ALA A 1 104 ? 9.698 -8.086 -13.418 1.00 96.88 104 ALA A O 1
ATOM 843 N N . ASN A 1 105 ? 8.697 -7.830 -15.409 1.00 96.12 105 ASN A N 1
ATOM 844 C CA . ASN A 1 105 ? 9.761 -8.519 -16.154 1.00 96.12 105 ASN A CA 1
ATOM 845 C C . ASN A 1 105 ? 10.982 -7.628 -16.409 1.00 96.12 105 ASN A C 1
ATOM 847 O O . ASN A 1 105 ? 12.051 -8.118 -16.766 1.00 96.12 105 ASN A O 1
ATOM 851 N N . THR A 1 106 ? 10.812 -6.312 -16.285 1.00 96.12 106 THR A N 1
ATOM 852 C CA . THR A 1 106 ? 11.863 -5.321 -16.522 1.00 96.12 106 THR A CA 1
ATOM 853 C C . THR A 1 106 ? 11.811 -4.223 -15.469 1.00 96.12 106 THR A C 1
ATOM 855 O O . THR A 1 106 ? 10.745 -3.912 -14.931 1.00 96.12 106 THR A O 1
ATOM 858 N N . ASP A 1 107 ? 12.945 -3.566 -15.238 1.00 94.69 107 ASP A N 1
ATOM 859 C CA . ASP A 1 107 ? 13.032 -2.410 -14.342 1.00 94.69 107 ASP A CA 1
ATOM 860 C C . ASP A 1 107 ? 12.087 -1.281 -14.774 1.00 94.69 107 ASP A C 1
ATOM 862 O O . ASP A 1 107 ? 11.410 -0.677 -13.944 1.00 94.69 107 ASP A O 1
ATOM 866 N N . LEU A 1 108 ? 11.960 -1.042 -16.085 1.00 95.06 108 LEU A N 1
ATOM 867 C CA . LEU A 1 108 ? 11.047 -0.035 -16.631 1.00 95.06 108 LEU A CA 1
ATOM 868 C C . LEU A 1 108 ? 9.578 -0.348 -16.300 1.00 95.06 108 LEU A C 1
ATOM 870 O O . LEU A 1 108 ? 8.821 0.547 -15.910 1.00 95.06 108 LEU A O 1
ATOM 874 N N . GLU A 1 109 ? 9.170 -1.613 -16.429 1.00 96.44 109 GLU A N 1
ATOM 875 C CA . GLU A 1 109 ? 7.840 -2.056 -16.004 1.00 96.44 109 GLU A CA 1
ATOM 876 C C . GLU A 1 109 ? 7.665 -1.925 -14.493 1.00 96.44 109 GLU A C 1
ATOM 878 O O . GLU A 1 109 ? 6.642 -1.403 -14.057 1.00 96.44 109 GLU A O 1
ATOM 883 N N . SER A 1 110 ? 8.667 -2.317 -13.702 1.00 96.38 110 SER A N 1
ATOM 884 C CA . SER A 1 110 ? 8.626 -2.220 -12.240 1.00 96.38 110 SER A CA 1
ATOM 885 C C . SER A 1 110 ? 8.433 -0.773 -11.781 1.00 96.38 110 SER A C 1
ATOM 887 O O . SER A 1 110 ? 7.531 -0.479 -10.996 1.00 96.38 110 SER A O 1
ATOM 889 N N . VAL A 1 111 ? 9.176 0.176 -12.364 1.00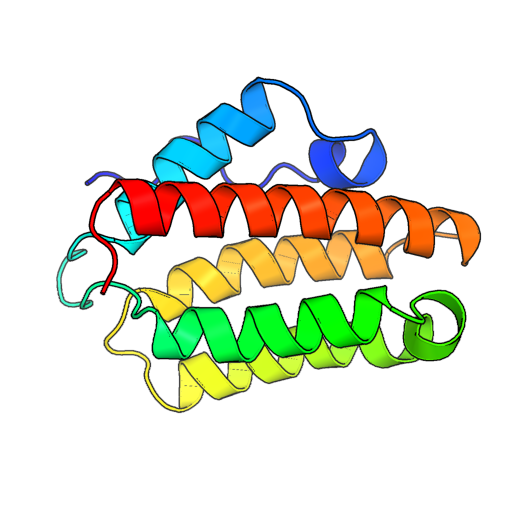 96.62 111 VAL A N 1
ATOM 890 C CA . VAL A 1 111 ? 9.010 1.617 -12.115 1.00 96.62 111 VAL A CA 1
ATOM 891 C C . VAL A 1 111 ? 7.599 2.088 -12.480 1.00 96.62 111 VAL A C 1
ATOM 893 O O . VAL A 1 111 ? 6.983 2.849 -11.725 1.00 96.62 111 VAL A O 1
ATOM 896 N N . LYS A 1 112 ? 7.058 1.654 -13.626 1.00 97.00 112 LYS A N 1
ATOM 897 C CA . LYS A 1 112 ? 5.688 1.995 -14.045 1.00 97.00 112 LYS A CA 1
ATOM 898 C C . LYS A 1 112 ? 4.655 1.437 -13.063 1.00 97.00 112 LYS A C 1
ATOM 900 O O . LYS A 1 112 ? 3.771 2.176 -12.625 1.00 97.00 112 LYS A O 1
ATOM 905 N N . TYR A 1 113 ? 4.770 0.161 -12.708 1.00 97.75 113 TYR A N 1
ATOM 906 C CA . TYR A 1 113 ? 3.864 -0.524 -11.791 1.00 97.75 113 TYR A CA 1
ATOM 907 C C . TYR A 1 113 ? 3.913 0.138 -10.417 1.00 97.75 113 TYR A C 1
ATOM 909 O O . TYR A 1 113 ? 2.870 0.456 -9.850 1.00 97.75 113 TYR A O 1
ATOM 917 N N . PHE A 1 114 ? 5.110 0.459 -9.925 1.00 97.62 114 PHE A N 1
ATOM 918 C CA . PHE A 1 114 ? 5.291 1.159 -8.663 1.00 97.62 114 PHE A CA 1
ATOM 919 C C . PHE A 1 114 ? 4.614 2.533 -8.669 1.00 97.62 114 PHE A C 1
ATOM 921 O O . PHE A 1 114 ? 3.882 2.865 -7.740 1.00 97.62 114 PHE A O 1
ATOM 928 N N . LYS A 1 115 ? 4.775 3.323 -9.739 1.00 96.81 115 LYS A N 1
ATOM 929 C CA . LYS A 1 115 ? 4.093 4.624 -9.879 1.00 96.81 115 LYS A CA 1
ATOM 930 C C . LYS A 1 115 ? 2.568 4.486 -9.830 1.00 96.81 115 LYS A C 1
ATOM 932 O O . LYS A 1 115 ? 1.909 5.324 -9.217 1.00 96.81 115 LYS A O 1
ATOM 937 N N . ASN A 1 116 ? 2.005 3.450 -10.450 1.00 98.00 116 ASN A N 1
ATOM 938 C CA . ASN A 1 116 ? 0.566 3.183 -10.398 1.00 98.00 116 ASN A CA 1
ATOM 939 C C . ASN A 1 116 ? 0.119 2.731 -9.005 1.00 98.00 116 ASN A C 1
ATOM 941 O O . ASN A 1 116 ? -0.873 3.242 -8.489 1.00 98.00 116 ASN A O 1
ATOM 945 N N . PHE A 1 117 ? 0.885 1.844 -8.368 1.00 98.06 117 PHE A N 1
ATOM 946 C CA . PHE A 1 117 ? 0.648 1.412 -6.996 1.00 98.06 117 PHE A CA 1
ATOM 947 C C . PHE A 1 117 ? 0.617 2.603 -6.032 1.00 98.06 117 PHE A C 1
ATOM 949 O O . PHE A 1 117 ? -0.339 2.740 -5.274 1.00 98.06 117 PHE A O 1
ATOM 956 N N . VAL A 1 118 ? 1.585 3.524 -6.122 1.00 97.88 118 VAL A N 1
ATOM 957 C CA . VAL A 1 118 ? 1.609 4.736 -5.289 1.00 97.88 118 VAL A CA 1
ATOM 958 C C . VAL A 1 118 ? 0.316 5.543 -5.425 1.00 97.88 118 VAL A C 1
ATOM 960 O O . VAL A 1 118 ? -0.252 5.916 -4.404 1.00 97.88 118 VAL A O 1
ATOM 963 N N . LYS A 1 119 ? -0.195 5.757 -6.645 1.00 98.19 119 LYS A N 1
ATOM 964 C CA . LYS A 1 119 ? -1.456 6.496 -6.865 1.00 98.19 119 LYS A CA 1
ATOM 965 C C . LYS A 1 119 ? -2.661 5.817 -6.208 1.00 98.19 119 LYS A C 1
ATOM 967 O O . LYS A 1 119 ? -3.549 6.494 -5.689 1.00 98.19 119 LYS A O 1
ATOM 972 N N . ILE A 1 120 ? -2.696 4.485 -6.216 1.00 98.19 120 ILE A N 1
ATOM 973 C CA . ILE A 1 120 ? -3.750 3.714 -5.547 1.00 98.19 120 ILE A CA 1
ATOM 974 C C . ILE A 1 120 ? -3.647 3.901 -4.028 1.00 98.19 120 ILE A C 1
ATOM 976 O O . ILE A 1 120 ? -4.645 4.229 -3.389 1.00 98.19 120 ILE A O 1
ATOM 980 N N . VAL A 1 121 ? -2.444 3.775 -3.449 1.00 98.12 121 VAL A N 1
ATOM 981 C CA . VAL A 1 121 ? -2.236 4.008 -2.007 1.00 98.12 121 VAL A CA 1
ATOM 982 C C . VAL A 1 121 ? -2.595 5.443 -1.623 1.00 98.12 121 VAL A C 1
ATOM 984 O O . VAL A 1 121 ? -3.275 5.648 -0.624 1.00 98.12 121 VAL A O 1
ATOM 987 N N . GLU A 1 122 ? -2.198 6.435 -2.423 1.00 98.06 122 GLU A N 1
ATOM 988 C CA . GLU A 1 122 ? -2.574 7.842 -2.235 1.00 98.06 122 GLU A CA 1
ATOM 989 C C . GLU A 1 122 ? -4.093 8.026 -2.203 1.00 98.06 122 GLU A C 1
ATOM 991 O O . GLU A 1 122 ? -4.605 8.721 -1.325 1.00 98.06 122 GLU A O 1
ATOM 996 N N . SER A 1 123 ? -4.814 7.353 -3.100 1.00 98.12 123 SER A N 1
ATOM 997 C CA . SER A 1 123 ? -6.278 7.393 -3.144 1.00 98.12 123 SER A CA 1
ATOM 998 C C . SER A 1 123 ? -6.894 6.795 -1.873 1.00 98.12 123 SER A C 1
ATOM 1000 O O . SER A 1 123 ? -7.761 7.417 -1.261 1.00 98.12 123 SER A O 1
ATOM 1002 N N . VAL A 1 124 ? -6.399 5.641 -1.408 1.00 98.19 124 VAL A N 1
ATOM 1003 C CA . VAL A 1 124 ? -6.856 5.009 -0.153 1.00 98.19 124 VAL A CA 1
ATOM 1004 C C . VAL A 1 124 ? -6.607 5.924 1.047 1.00 98.19 124 VAL A C 1
ATOM 1006 O O . VAL A 1 124 ? -7.490 6.098 1.883 1.00 98.19 124 VAL A O 1
ATOM 1009 N N . VAL A 1 125 ? -5.421 6.536 1.133 1.00 97.88 125 VAL A N 1
ATOM 1010 C CA . VAL A 1 125 ? -5.047 7.464 2.215 1.00 97.88 125 VAL A CA 1
ATOM 1011 C C . VAL A 1 125 ? -5.950 8.699 2.206 1.00 97.88 125 VAL A C 1
ATOM 1013 O O . VAL A 1 125 ? -6.419 9.129 3.262 1.00 97.88 125 VAL A O 1
ATOM 1016 N N . ALA A 1 126 ? -6.213 9.263 1.024 1.00 97.88 126 ALA A N 1
ATOM 1017 C CA . ALA A 1 126 ? -7.082 10.421 0.866 1.00 97.88 126 ALA A CA 1
ATOM 1018 C C . ALA A 1 126 ? -8.512 10.114 1.330 1.00 97.88 126 ALA A C 1
ATOM 1020 O O . ALA A 1 126 ? -9.074 10.873 2.121 1.00 97.88 126 ALA A O 1
ATOM 1021 N N . PHE A 1 127 ? -9.078 8.979 0.911 1.00 98.12 127 PHE A N 1
ATOM 1022 C CA . PHE A 1 127 ? -10.423 8.589 1.325 1.00 98.12 127 PHE A CA 1
ATOM 1023 C C . PHE A 1 127 ? -10.502 8.182 2.794 1.00 98.12 127 PHE A C 1
ATOM 1025 O O . PHE A 1 127 ? -11.428 8.599 3.483 1.00 98.12 127 PHE A O 1
ATOM 1032 N N . HIS A 1 128 ? -9.508 7.467 3.325 1.00 98.00 128 HIS A N 1
ATOM 1033 C CA . HIS A 1 128 ? -9.419 7.203 4.765 1.00 98.00 128 HIS A CA 1
ATOM 1034 C C . HIS A 1 128 ? -9.492 8.501 5.573 1.00 98.00 128 HIS A C 1
ATOM 1036 O O . HIS A 1 128 ? -10.250 8.593 6.542 1.00 98.00 128 HIS A O 1
ATOM 1042 N N . LYS A 1 129 ? -8.766 9.538 5.130 1.00 97.25 129 LYS A N 1
ATOM 1043 C CA . LYS A 1 129 ? -8.817 10.853 5.765 1.00 97.25 129 LYS A CA 1
ATOM 1044 C C . LYS A 1 129 ? -10.176 11.535 5.597 1.00 97.25 129 LYS A C 1
ATOM 1046 O O . LYS A 1 129 ? -10.679 12.099 6.569 1.00 97.25 129 LYS A O 1
ATOM 1051 N N . PHE A 1 130 ? -10.757 11.482 4.399 1.00 97.50 130 PHE A N 1
ATOM 1052 C CA . PHE A 1 130 ? -12.083 12.029 4.093 1.00 97.50 130 PHE A CA 1
ATOM 1053 C C . PHE A 1 130 ? -13.169 11.443 5.008 1.00 97.50 130 PHE A C 1
ATOM 1055 O O . PHE A 1 130 ? -13.966 12.190 5.568 1.00 97.50 130 PHE A O 1
ATOM 1062 N N . TYR A 1 131 ? -13.128 10.134 5.261 1.00 97.31 131 TYR A N 1
ATOM 1063 C CA . TYR A 1 131 ? -14.052 9.427 6.153 1.00 97.31 131 TYR A CA 1
ATOM 1064 C C . TYR A 1 131 ? -13.681 9.519 7.644 1.00 97.31 131 TYR A C 1
ATOM 1066 O O . TYR A 1 131 ? -14.097 8.685 8.448 1.00 97.31 131 TYR A O 1
ATOM 1074 N N . GLY A 1 132 ? -12.898 10.527 8.041 1.00 95.00 132 GLY A N 1
ATOM 1075 C CA . GLY A 1 132 ? -12.642 10.836 9.449 1.00 95.00 132 GLY A CA 1
ATOM 1076 C C . GLY A 1 132 ? -11.575 9.974 10.125 1.00 95.00 132 GLY A C 1
ATOM 1077 O O . GLY A 1 132 ? -11.510 9.957 11.356 1.00 95.00 132 GLY A O 1
ATOM 1078 N N . GLY A 1 133 ? -10.721 9.296 9.353 1.00 93.00 133 GLY A N 1
ATOM 1079 C CA . GLY A 1 133 ? -9.553 8.589 9.866 1.00 93.00 133 GLY A CA 1
ATOM 1080 C C . GLY A 1 133 ? -8.689 9.460 10.792 1.00 93.00 133 GLY A C 1
ATOM 1081 O O . GLY A 1 133 ? -8.377 10.619 10.475 1.00 93.00 133 GLY A O 1
ATOM 1082 N N . LYS A 1 134 ? -8.328 8.906 11.958 1.00 86.69 134 LYS A N 1
ATOM 1083 C CA . LYS A 1 134 ? -7.588 9.596 13.030 1.00 86.69 134 LYS A CA 1
ATOM 1084 C C . LYS A 1 134 ? -6.192 9.047 13.213 1.00 86.69 134 LYS A C 1
ATOM 1086 O O . LYS A 1 134 ? -6.024 7.818 13.294 1.00 86.69 134 LYS A O 1
#

Foldseek 3Di:
DDQPPDAQDLCCLQVHNDPVLLVNLLRLLLVQLCDDDQAARDAPVLLCVLLVVLVVCLVCVLVCLVVLVVSLVSLVVSCVVDVRHCSVVVSVRLNVLSVSLNPDPDSVSSNSSSVSSSVSSVSNSVSNVVNPHD